Protein AF-A0A3N7B8E3-F1 (afdb_monomer_lite)

pLDDT: mean 73.39, std 15.86, range [37.38, 88.69]

Structure (mmCIF, N/CA/C/O backbone):
data_AF-A0A3N7B8E3-F1
#
_entry.id   AF-A0A3N7B8E3-F1
#
loop_
_atom_site.group_PDB
_atom_site.id
_atom_site.type_symbol
_atom_site.label_atom_id
_atom_site.label_alt_id
_atom_site.label_comp_id
_atom_site.label_asym_id
_atom_site.label_entity_id
_atom_site.label_seq_id
_atom_site.pdbx_PDB_ins_code
_atom_site.Cartn_x
_atom_site.Cartn_y
_atom_site.Cartn_z
_atom_site.occupancy
_atom_site.B_iso_or_equiv
_atom_site.auth_seq_id
_atom_site.auth_comp_id
_atom_site.auth_asym_id
_atom_site.auth_atom_id
_atom_site.pdbx_PDB_model_num
ATOM 1 N N . MET A 1 1 ? 30.173 11.392 54.009 1.00 41.16 1 MET A N 1
ATOM 2 C CA . MET A 1 1 ? 29.727 11.559 52.609 1.00 41.16 1 MET A CA 1
ATOM 3 C C . MET A 1 1 ? 28.419 10.780 52.456 1.00 41.16 1 MET A C 1
ATOM 5 O O . MET A 1 1 ? 28.405 9.602 52.773 1.00 41.16 1 MET A O 1
ATOM 9 N N . ASN A 1 2 ? 27.349 11.528 52.155 1.00 37.69 2 ASN A N 1
ATOM 10 C CA . ASN A 1 2 ? 25.883 11.275 52.128 1.00 37.69 2 ASN A CA 1
ATOM 11 C C . ASN A 1 2 ? 25.416 9.841 51.755 1.00 37.69 2 ASN A C 1
ATOM 13 O O . ASN A 1 2 ? 25.961 9.276 50.818 1.00 37.69 2 ASN A O 1
ATOM 17 N N . ALA A 1 3 ? 24.557 9.138 52.519 1.00 37.38 3 ALA A N 1
ATOM 18 C CA . ALA A 1 3 ? 23.110 9.285 52.841 1.00 37.38 3 ALA A CA 1
ATOM 19 C C . ALA A 1 3 ? 22.150 8.586 51.832 1.00 37.38 3 ALA A C 1
ATOM 21 O O . ALA A 1 3 ? 22.126 8.928 50.657 1.00 37.38 3 ALA A O 1
ATOM 22 N N . ALA A 1 4 ? 21.349 7.619 52.314 1.00 48.19 4 ALA A N 1
ATOM 23 C CA . ALA A 1 4 ? 20.112 7.079 51.692 1.00 48.19 4 ALA A CA 1
ATOM 24 C C . ALA A 1 4 ? 18.905 8.020 52.021 1.00 48.19 4 ALA A C 1
ATOM 26 O O . ALA A 1 4 ? 19.135 8.870 52.886 1.00 48.19 4 ALA A O 1
ATOM 27 N N . PRO A 1 5 ? 17.644 7.919 51.487 1.00 55.69 5 PRO A N 1
ATOM 28 C CA . PRO A 1 5 ? 16.920 6.733 50.977 1.00 55.69 5 PRO A CA 1
ATOM 29 C C . PRO A 1 5 ? 15.863 6.963 49.834 1.00 55.69 5 PRO A C 1
ATOM 31 O O . PRO A 1 5 ? 15.802 8.008 49.199 1.00 55.69 5 PRO A O 1
ATOM 34 N N . ALA A 1 6 ? 15.063 5.913 49.585 1.00 49.94 6 ALA A N 1
ATOM 35 C CA . ALA A 1 6 ? 13.884 5.704 48.721 1.00 49.94 6 ALA A CA 1
ATOM 36 C C . ALA A 1 6 ? 13.069 6.899 48.163 1.00 49.94 6 ALA A C 1
ATOM 38 O O . ALA A 1 6 ? 12.636 7.777 48.905 1.00 49.94 6 ALA A O 1
ATOM 39 N N . LEU A 1 7 ? 12.650 6.773 46.892 1.00 42.84 7 LEU A N 1
ATOM 40 C CA . LEU A 1 7 ? 11.386 7.334 46.400 1.00 42.84 7 LEU A CA 1
ATOM 41 C C . LEU A 1 7 ? 10.584 6.252 45.660 1.00 42.84 7 LEU A C 1
ATOM 43 O O . LEU A 1 7 ? 10.924 5.836 44.555 1.00 42.84 7 LEU A O 1
ATOM 47 N N . ALA A 1 8 ? 9.512 5.794 46.298 1.00 49.28 8 ALA A N 1
ATOM 48 C CA . ALA A 1 8 ? 8.419 5.118 45.626 1.00 49.28 8 ALA A CA 1
ATOM 49 C C . ALA A 1 8 ? 7.586 6.163 44.865 1.00 49.28 8 ALA A C 1
ATOM 51 O O . ALA A 1 8 ? 7.159 7.153 45.454 1.00 49.28 8 ALA A O 1
ATOM 52 N N . ALA A 1 9 ? 7.311 5.917 43.584 1.00 43.19 9 ALA A N 1
ATOM 53 C CA . ALA A 1 9 ? 6.212 6.543 42.856 1.00 43.19 9 ALA A CA 1
ATOM 54 C C . ALA A 1 9 ? 5.699 5.567 41.783 1.00 43.19 9 ALA A C 1
ATOM 56 O O . ALA A 1 9 ? 6.369 5.344 40.784 1.00 43.19 9 ALA A O 1
ATOM 57 N N . ALA A 1 10 ? 4.558 4.944 42.097 1.00 43.94 10 ALA A N 1
ATOM 58 C CA . ALA A 1 10 ? 3.411 4.554 41.263 1.00 43.94 10 ALA A CA 1
ATOM 59 C C . ALA A 1 10 ? 3.590 4.158 39.766 1.00 43.94 10 ALA A C 1
ATOM 61 O O . ALA A 1 10 ? 4.380 4.740 39.029 1.00 43.94 10 ALA A O 1
ATOM 62 N N . PRO A 1 11 ? 2.774 3.204 39.266 1.00 47.66 11 PRO A N 1
ATOM 63 C CA . PRO A 1 11 ? 2.952 2.589 37.956 1.00 47.66 11 PRO A CA 1
ATOM 64 C C . PRO A 1 11 ? 2.586 3.578 36.845 1.00 47.66 11 PRO A C 1
ATOM 66 O O . PRO A 1 11 ? 1.440 4.015 36.732 1.00 47.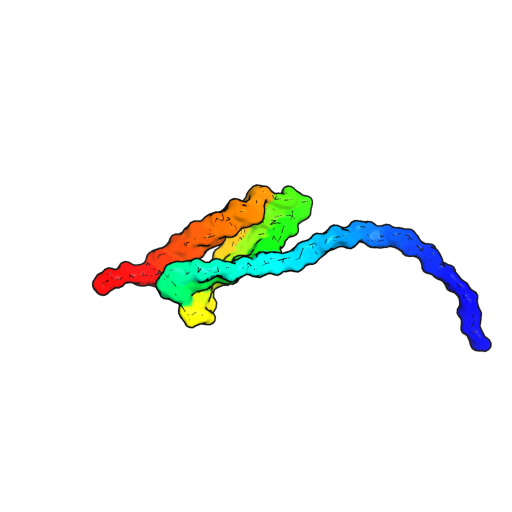66 11 PRO A O 1
ATOM 69 N N . ALA A 1 12 ? 3.547 3.911 35.988 1.00 48.81 12 ALA A N 1
ATOM 70 C CA . ALA A 1 12 ? 3.257 4.597 34.739 1.00 48.81 12 ALA A CA 1
ATOM 71 C C . ALA A 1 12 ? 2.580 3.602 33.786 1.00 48.81 12 ALA A C 1
ATOM 73 O O . ALA A 1 12 ? 3.230 2.821 33.099 1.00 48.81 12 ALA A O 1
ATOM 74 N N . ALA A 1 13 ? 1.250 3.592 33.872 1.00 44.12 13 ALA A N 1
ATOM 75 C CA . ALA A 1 13 ? 0.292 3.448 32.786 1.00 44.12 13 ALA A CA 1
ATOM 76 C C . ALA A 1 13 ? 0.764 2.666 31.549 1.00 44.12 13 ALA A C 1
ATOM 78 O O . ALA A 1 13 ? 1.562 3.156 30.756 1.00 44.12 13 ALA A O 1
ATOM 79 N N . ALA A 1 14 ? 0.139 1.502 31.356 1.00 46.19 14 ALA A N 1
ATOM 80 C CA . ALA A 1 14 ? -0.101 0.878 30.061 1.00 46.19 14 ALA A CA 1
ATOM 81 C C . ALA A 1 14 ? 1.086 0.945 29.089 1.00 46.19 14 ALA A C 1
ATOM 83 O O . ALA A 1 14 ? 1.112 1.742 28.153 1.00 46.19 14 ALA A O 1
ATOM 84 N N . THR A 1 15 ? 2.015 0.003 29.229 1.00 46.69 15 THR A N 1
ATOM 85 C CA . THR A 1 15 ? 2.735 -0.502 28.060 1.00 46.69 15 THR A CA 1
ATOM 86 C C . THR A 1 15 ? 1.720 -1.233 27.176 1.00 46.69 15 THR A C 1
ATOM 88 O O . THR A 1 15 ? 1.689 -2.459 27.109 1.00 46.69 15 THR A O 1
ATOM 91 N N . THR A 1 16 ? 0.832 -0.488 26.514 1.00 52.69 16 THR A N 1
ATOM 92 C CA . THR A 1 16 ? 0.294 -0.949 25.241 1.00 52.69 16 THR A CA 1
ATOM 93 C C . THR A 1 16 ? 1.523 -1.224 24.385 1.00 52.69 16 THR A C 1
ATOM 95 O O . THR A 1 16 ? 2.395 -0.351 24.299 1.00 52.69 16 THR A O 1
ATOM 98 N N . PRO A 1 17 ? 1.671 -2.419 23.792 1.00 48.69 17 PRO A N 1
ATOM 99 C CA . PRO A 1 17 ? 2.686 -2.584 22.777 1.00 48.69 17 PRO A CA 1
ATOM 100 C C . PRO A 1 17 ? 2.383 -1.503 21.741 1.00 48.69 17 PRO A C 1
ATOM 102 O O . PRO A 1 17 ? 1.323 -1.501 21.118 1.00 48.69 17 PRO A O 1
ATOM 105 N N . LEU A 1 18 ? 3.280 -0.528 21.603 1.00 51.19 18 LEU A N 1
ATOM 106 C CA . LEU A 1 18 ? 3.400 0.229 20.371 1.00 51.19 18 LEU A CA 1
ATOM 107 C C . LEU A 1 18 ? 3.777 -0.830 19.344 1.00 51.19 18 LEU A C 1
ATOM 109 O O . LEU A 1 18 ? 4.957 -1.111 19.150 1.00 51.19 18 LEU A O 1
ATOM 113 N N . THR A 1 19 ? 2.762 -1.510 18.802 1.00 53.16 19 THR A N 1
ATOM 114 C CA . THR A 1 19 ? 2.884 -2.471 17.718 1.00 53.16 19 THR A CA 1
ATOM 115 C C . THR A 1 19 ? 3.783 -1.795 16.708 1.00 53.16 19 THR A C 1
ATOM 117 O O . THR A 1 19 ? 3.436 -0.722 16.203 1.00 53.16 19 THR A O 1
ATOM 120 N N . ALA A 1 20 ? 4.989 -2.341 16.530 1.00 54.69 20 ALA A N 1
ATOM 121 C CA . ALA A 1 20 ? 5.955 -1.795 15.596 1.00 54.69 20 ALA A CA 1
ATOM 122 C C . ALA A 1 20 ? 5.210 -1.518 14.284 1.00 54.69 20 ALA A C 1
ATOM 124 O O . ALA A 1 20 ? 4.396 -2.363 13.895 1.00 54.69 20 ALA A O 1
ATOM 125 N N . PRO A 1 21 ? 5.401 -0.345 13.651 1.00 56.88 21 PRO A N 1
ATOM 126 C CA . PRO A 1 21 ? 4.688 -0.012 12.428 1.00 56.88 21 PRO A CA 1
ATOM 127 C C . PRO A 1 21 ? 4.918 -1.156 11.454 1.00 56.88 21 PRO A C 1
ATOM 129 O O . PRO A 1 21 ? 6.048 -1.410 11.033 1.00 56.88 21 PRO A O 1
ATOM 132 N N . ALA A 1 22 ? 3.865 -1.919 11.192 1.00 65.25 22 ALA A N 1
ATOM 133 C CA . ALA A 1 22 ? 4.009 -3.105 10.389 1.00 65.25 22 ALA A CA 1
ATOM 134 C C . ALA A 1 22 ? 4.188 -2.622 8.950 1.00 65.25 22 ALA A C 1
ATOM 136 O O . ALA A 1 22 ? 3.325 -1.992 8.341 1.00 65.25 22 ALA A O 1
ATOM 137 N N . GLN A 1 23 ? 5.403 -2.826 8.463 1.00 69.19 23 GLN A N 1
ATOM 138 C CA . GLN A 1 23 ? 5.785 -2.548 7.095 1.00 69.19 23 GLN A CA 1
ATOM 139 C C . GLN A 1 23 ? 5.370 -3.753 6.256 1.00 69.19 23 GLN A C 1
ATOM 141 O O . GLN A 1 23 ? 5.814 -4.875 6.499 1.00 69.19 23 GLN A O 1
ATOM 146 N N . ILE A 1 24 ? 4.478 -3.535 5.297 1.00 78.31 24 ILE A N 1
ATOM 147 C CA . ILE A 1 24 ? 4.056 -4.571 4.358 1.00 78.31 24 ILE A CA 1
ATOM 148 C C . ILE A 1 24 ? 4.635 -4.222 3.000 1.00 78.31 24 ILE A C 1
ATOM 150 O O . ILE A 1 24 ? 4.212 -3.256 2.367 1.00 78.31 24 ILE A O 1
ATOM 154 N N . ALA A 1 25 ? 5.576 -5.039 2.540 1.00 80.81 25 ALA A N 1
ATOM 155 C CA . ALA A 1 25 ? 5.979 -5.043 1.146 1.00 80.81 25 ALA A CA 1
ATOM 156 C C . ALA A 1 25 ? 4.964 -5.860 0.334 1.00 80.81 25 ALA A C 1
ATOM 158 O O . ALA A 1 25 ? 4.608 -6.979 0.701 1.00 80.81 25 ALA A O 1
ATOM 159 N N . VAL A 1 26 ? 4.477 -5.288 -0.761 1.00 78.75 26 VAL A N 1
ATOM 160 C CA . VAL A 1 26 ? 3.611 -5.950 -1.733 1.00 78.75 26 VAL A CA 1
ATOM 161 C C . VAL A 1 26 ? 4.282 -5.851 -3.089 1.00 78.75 26 VAL A C 1
ATOM 163 O O . VAL A 1 26 ? 4.448 -4.754 -3.624 1.00 78.75 26 VAL A O 1
ATOM 166 N N . ASP A 1 27 ? 4.624 -6.992 -3.669 1.00 82.12 27 ASP A N 1
ATOM 167 C CA . ASP A 1 27 ? 5.042 -7.044 -5.062 1.00 82.12 27 ASP A CA 1
ATOM 168 C C . ASP A 1 27 ? 3.830 -6.927 -5.986 1.00 82.12 27 ASP A C 1
ATOM 170 O O . ASP A 1 27 ? 2.808 -7.599 -5.822 1.00 82.12 27 ASP A O 1
ATOM 174 N N . LEU A 1 28 ? 3.940 -6.022 -6.952 1.00 77.00 28 LEU A N 1
ATOM 175 C CA . LEU A 1 28 ? 2.946 -5.769 -7.983 1.00 77.00 28 LEU A CA 1
ATOM 176 C C . LEU A 1 28 ? 3.492 -6.290 -9.324 1.00 77.00 28 LEU A C 1
ATOM 178 O O . LEU A 1 28 ? 4.677 -6.559 -9.511 1.00 77.00 28 LEU A O 1
ATOM 182 N N . HIS A 1 29 ? 2.605 -6.458 -10.299 1.00 77.31 29 HIS A N 1
ATOM 183 C CA . HIS A 1 29 ? 3.007 -6.878 -11.642 1.00 77.31 29 HIS A CA 1
ATOM 184 C C . HIS A 1 29 ? 3.968 -5.879 -12.321 1.00 77.31 29 HIS A C 1
ATOM 186 O O . HIS A 1 29 ? 4.037 -4.704 -11.966 1.00 77.31 29 HIS A O 1
ATOM 192 N N . ASN A 1 30 ? 4.684 -6.345 -13.348 1.00 76.31 30 ASN A N 1
ATOM 193 C CA . ASN A 1 30 ? 5.527 -5.526 -14.232 1.00 76.31 30 ASN A CA 1
ATOM 194 C C . ASN A 1 30 ? 6.716 -4.823 -13.547 1.00 76.31 30 ASN A C 1
ATOM 196 O O . ASN A 1 30 ? 7.219 -3.813 -14.043 1.00 76.31 30 ASN A O 1
ATOM 200 N N . GLY A 1 31 ? 7.207 -5.382 -12.439 1.00 80.94 31 GLY A N 1
ATOM 201 C CA . GLY A 1 31 ? 8.330 -4.822 -11.685 1.00 80.94 31 GLY A CA 1
ATOM 202 C C . GLY A 1 31 ? 7.941 -3.621 -10.829 1.00 80.94 31 GLY A C 1
ATOM 203 O O . GLY A 1 31 ? 8.820 -2.889 -10.384 1.00 80.94 31 GLY A O 1
ATOM 204 N N . TRP A 1 32 ? 6.645 -3.396 -10.623 1.00 85.94 32 TRP A N 1
ATOM 205 C CA . TRP A 1 32 ? 6.168 -2.500 -9.585 1.00 85.94 32 TRP A CA 1
ATOM 206 C C . TRP A 1 32 ? 6.227 -3.216 -8.236 1.00 85.94 32 TRP A C 1
ATOM 208 O O . TRP A 1 32 ? 5.910 -4.394 -8.140 1.00 85.94 32 TRP A O 1
ATOM 218 N N . SER A 1 33 ? 6.563 -2.499 -7.178 1.00 86.81 33 SER A N 1
ATOM 219 C CA . SER A 1 33 ? 6.448 -2.987 -5.802 1.00 86.81 33 SER A CA 1
ATOM 220 C C . SER A 1 33 ? 5.960 -1.827 -4.946 1.00 86.81 33 SER A C 1
ATOM 222 O O . SER A 1 33 ? 6.233 -0.668 -5.256 1.00 86.81 33 SER A O 1
ATOM 224 N N . CYS A 1 34 ? 5.228 -2.086 -3.871 1.00 85.31 34 CYS A N 1
ATOM 225 C CA . CYS A 1 34 ? 4.887 -1.046 -2.910 1.00 85.31 34 CYS A CA 1
ATOM 226 C C . CYS A 1 34 ? 5.275 -1.458 -1.498 1.00 85.31 34 CYS A C 1
ATOM 228 O O . CYS A 1 34 ? 5.076 -2.603 -1.106 1.00 85.31 34 CYS A O 1
ATOM 230 N N . SER A 1 35 ? 5.797 -0.510 -0.728 1.00 85.19 35 SER A N 1
ATOM 231 C CA . SER A 1 35 ? 6.022 -0.680 0.702 1.00 85.19 35 SER A CA 1
ATOM 232 C C . SER A 1 35 ? 5.016 0.173 1.451 1.00 85.19 35 SER A C 1
ATOM 234 O O . SER A 1 35 ? 4.990 1.395 1.296 1.00 85.19 35 SER A O 1
ATOM 236 N N . PHE A 1 36 ? 4.151 -0.467 2.226 1.00 81.69 36 PHE A N 1
ATOM 237 C CA . PHE A 1 36 ? 3.096 0.187 2.978 1.00 81.69 36 PHE A CA 1
ATOM 238 C C . PHE A 1 36 ? 3.430 0.240 4.454 1.00 81.69 36 PHE A C 1
ATOM 240 O O . PHE A 1 36 ? 3.638 -0.788 5.092 1.00 81.69 36 PHE A O 1
ATOM 247 N N . HIS A 1 37 ? 3.443 1.454 4.991 1.00 82.69 37 HIS A N 1
ATOM 248 C CA . HIS A 1 37 ? 3.577 1.702 6.414 1.00 82.69 37 HIS A CA 1
ATOM 249 C C . HIS A 1 37 ? 2.205 2.089 6.952 1.00 82.69 37 HIS A C 1
ATOM 251 O O . HIS A 1 37 ? 1.686 3.158 6.615 1.00 82.69 37 HIS A O 1
ATOM 257 N N . PHE A 1 38 ? 1.626 1.236 7.796 1.00 77.19 38 PHE A N 1
ATOM 258 C CA . PHE A 1 38 ? 0.390 1.557 8.501 1.00 77.19 38 PHE A CA 1
ATOM 259 C C . PHE A 1 38 ? 0.627 1.809 9.979 1.00 77.19 38 PHE A C 1
ATOM 261 O O . PHE A 1 38 ? 1.508 1.234 10.620 1.00 77.19 38 PHE A O 1
ATOM 268 N N . LYS A 1 39 ? -0.217 2.680 10.516 1.00 82.12 39 LYS A N 1
ATOM 269 C CA . LYS A 1 39 ? -0.318 2.978 11.930 1.00 82.12 39 LYS A CA 1
ATOM 270 C C . LYS A 1 39 ? -1.768 2.794 12.348 1.00 82.12 39 LYS A C 1
ATOM 272 O O . LYS A 1 39 ? -2.687 3.325 11.716 1.00 82.12 39 LYS A O 1
ATOM 277 N N . GLU A 1 40 ? -1.964 2.044 13.421 1.00 80.88 40 GLU A N 1
ATOM 278 C CA . GLU A 1 40 ? -3.255 1.996 14.086 1.00 80.88 40 GLU A CA 1
ATOM 279 C C . GLU A 1 40 ? -3.480 3.323 14.819 1.00 80.88 40 GLU A C 1
ATOM 281 O O . GLU A 1 40 ? -2.635 3.819 15.569 1.00 80.88 40 GLU A O 1
ATOM 286 N N . THR A 1 41 ? -4.604 3.954 14.522 1.00 76.00 41 THR A N 1
ATOM 287 C CA . THR A 1 41 ? -5.052 5.177 15.181 1.00 76.00 41 THR A CA 1
ATOM 288 C C . THR A 1 41 ? -5.702 4.830 16.518 1.00 76.00 41 THR A C 1
ATOM 290 O O . THR A 1 41 ? -6.226 3.734 16.692 1.00 76.00 41 THR A O 1
ATOM 293 N N . LEU A 1 42 ? -5.749 5.789 17.450 1.00 72.62 42 LEU A N 1
ATOM 294 C CA . LEU A 1 42 ? -6.357 5.610 18.781 1.00 72.62 42 LEU A CA 1
ATOM 295 C C . LEU A 1 42 ? -7.842 5.198 18.742 1.00 72.62 42 LEU A C 1
ATOM 297 O O . LEU A 1 42 ? -8.391 4.766 19.747 1.00 72.62 42 LEU A O 1
ATOM 301 N N . SER A 1 43 ? -8.497 5.328 17.586 1.00 74.19 43 SER A N 1
ATOM 302 C CA . SER A 1 43 ? -9.881 4.912 17.351 1.00 74.19 43 SER A CA 1
ATOM 303 C C . SER A 1 43 ? -10.013 3.487 16.789 1.00 74.19 43 SER A C 1
ATOM 305 O O . SER A 1 43 ? -11.089 3.140 16.308 1.00 74.19 43 SER A O 1
ATOM 307 N N . GLY A 1 44 ? -8.936 2.692 16.765 1.00 75.00 44 GLY A N 1
ATOM 308 C CA . GLY A 1 44 ? -8.929 1.335 16.201 1.00 75.00 44 GLY A CA 1
ATOM 309 C C . GLY A 1 44 ? -9.024 1.293 14.670 1.00 75.00 44 GLY A C 1
ATOM 310 O O . GLY A 1 44 ? -9.418 0.285 14.092 1.00 75.00 44 GLY A O 1
ATOM 311 N N . ARG A 1 45 ? -8.715 2.407 13.989 1.00 81.25 45 ARG A N 1
ATOM 312 C CA . ARG A 1 45 ? -8.689 2.493 12.516 1.00 81.25 45 ARG A CA 1
ATOM 313 C C . ARG A 1 45 ? -7.264 2.448 11.992 1.00 81.25 45 ARG A C 1
ATOM 315 O O . ARG A 1 45 ? -6.369 2.996 12.629 1.00 81.25 45 ARG A O 1
ATOM 322 N N . TYR A 1 46 ? -7.066 1.903 10.799 1.00 81.31 46 TYR A N 1
ATOM 323 C CA . TYR A 1 46 ? -5.755 1.746 10.172 1.00 81.31 46 TYR A CA 1
ATOM 324 C C . TYR A 1 46 ? -5.547 2.793 9.083 1.00 81.31 46 TYR A C 1
ATOM 326 O O . TYR A 1 46 ? -6.241 2.785 8.071 1.00 81.31 46 TYR A O 1
ATOM 334 N N . ALA A 1 47 ? -4.591 3.697 9.275 1.00 83.00 47 ALA A N 1
ATOM 335 C CA . ALA A 1 47 ? -4.213 4.698 8.278 1.00 83.00 47 ALA A CA 1
ATOM 336 C C . ALA A 1 47 ? -2.731 4.553 7.939 1.00 83.00 47 ALA A C 1
ATOM 338 O O . ALA A 1 47 ? -1.948 4.071 8.759 1.00 83.00 47 ALA A O 1
ATOM 339 N N . GLY A 1 48 ? -2.323 4.967 6.743 1.00 84.31 48 GLY A N 1
ATOM 340 C CA . GLY A 1 48 ? -0.935 4.771 6.348 1.00 84.31 48 GLY A CA 1
ATOM 341 C C . GLY A 1 48 ? -0.544 5.422 5.040 1.00 84.31 48 GLY A C 1
ATOM 342 O O . GLY A 1 48 ? -1.372 5.980 4.318 1.00 84.31 48 GLY A O 1
ATOM 343 N N . VAL A 1 49 ? 0.743 5.312 4.734 1.00 85.31 49 VAL A N 1
ATOM 344 C CA . VAL A 1 49 ? 1.325 5.764 3.471 1.00 85.31 49 VAL A CA 1
ATOM 345 C C . VAL A 1 49 ? 2.018 4.580 2.811 1.00 85.31 49 VAL A C 1
ATOM 347 O O . VAL A 1 49 ? 2.810 3.880 3.441 1.00 85.31 49 VAL A O 1
ATOM 350 N N . ALA A 1 50 ? 1.699 4.343 1.542 1.00 86.44 50 ALA A N 1
ATOM 351 C CA . ALA A 1 50 ? 2.370 3.378 0.685 1.00 86.44 50 ALA A CA 1
ATOM 352 C C . ALA A 1 50 ? 3.352 4.108 -0.220 1.00 86.44 50 ALA A C 1
ATOM 354 O O . ALA A 1 50 ? 2.946 4.922 -1.042 1.00 86.44 50 ALA A O 1
ATOM 355 N N . ALA A 1 51 ? 4.635 3.801 -0.103 1.00 87.69 51 ALA A N 1
ATOM 356 C CA . ALA A 1 51 ? 5.612 4.171 -1.111 1.00 87.69 51 ALA A CA 1
ATOM 357 C C . ALA A 1 51 ? 5.519 3.174 -2.272 1.00 87.69 51 ALA A C 1
ATOM 359 O O . ALA A 1 51 ? 5.512 1.961 -2.058 1.00 87.69 51 ALA A O 1
ATOM 360 N N . ILE A 1 52 ? 5.429 3.679 -3.496 1.00 88.69 52 ILE A N 1
ATOM 361 C CA . ILE A 1 52 ? 5.357 2.884 -4.718 1.00 88.69 52 ILE A CA 1
ATOM 362 C C . ILE A 1 52 ? 6.701 2.987 -5.432 1.00 88.69 52 ILE A C 1
ATOM 364 O O . ILE A 1 52 ? 7.208 4.079 -5.698 1.00 88.69 52 ILE A O 1
ATOM 368 N N . PHE A 1 53 ? 7.245 1.834 -5.789 1.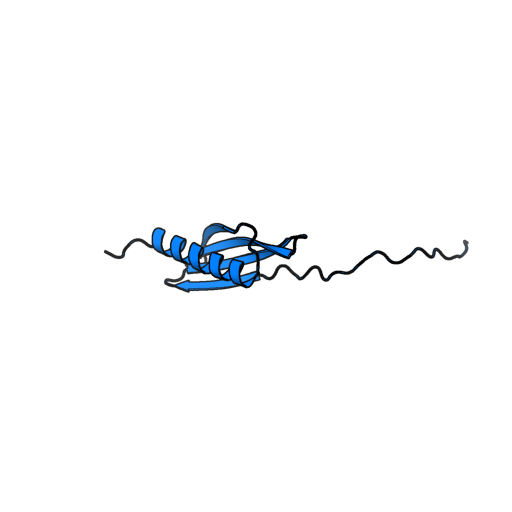00 87.62 53 PHE A N 1
ATOM 369 C CA . PHE A 1 53 ? 8.510 1.668 -6.478 1.00 87.62 53 PHE A CA 1
ATOM 370 C C . PHE A 1 53 ? 8.278 0.997 -7.830 1.00 87.62 53 PHE A C 1
ATOM 372 O O . PHE A 1 53 ? 7.448 0.100 -7.959 1.00 87.62 53 PHE A O 1
ATOM 379 N N . LEU A 1 54 ? 9.036 1.411 -8.838 1.00 85.88 54 LEU A N 1
ATOM 380 C CA . LEU A 1 54 ? 9.103 0.763 -10.142 1.00 85.88 54 LEU A CA 1
ATOM 381 C C . LEU A 1 54 ? 10.545 0.333 -10.382 1.00 85.88 54 LEU A C 1
ATOM 383 O O . LEU A 1 54 ? 11.430 1.177 -10.491 1.00 85.88 54 LEU A O 1
ATOM 387 N N . ARG A 1 55 ? 10.792 -0.976 -10.462 1.00 84.44 55 ARG A N 1
ATOM 388 C CA . ARG A 1 55 ? 12.129 -1.569 -10.634 1.00 84.44 55 ARG A CA 1
ATOM 389 C C . ARG A 1 55 ? 13.140 -1.037 -9.608 1.00 84.44 55 ARG A C 1
ATOM 391 O O . ARG A 1 55 ? 14.285 -0.760 -9.944 1.00 84.44 55 ARG A O 1
ATOM 398 N N . GLY A 1 56 ? 12.688 -0.842 -8.368 1.00 82.25 56 GLY A N 1
ATOM 399 C CA . GLY A 1 56 ? 13.491 -0.291 -7.271 1.00 82.25 56 GLY A CA 1
ATOM 400 C C . GLY A 1 56 ? 13.594 1.239 -7.229 1.00 82.25 56 GLY A C 1
ATOM 401 O O . GLY A 1 56 ? 14.123 1.775 -6.260 1.00 82.25 56 GLY A O 1
ATOM 402 N N . LEU A 1 57 ? 13.061 1.964 -8.218 1.00 84.31 57 LEU A N 1
ATOM 403 C CA . LEU A 1 57 ? 13.051 3.429 -8.225 1.00 84.31 57 LEU A CA 1
ATOM 404 C C . LEU A 1 57 ? 11.769 3.964 -7.572 1.00 84.31 57 LEU A C 1
ATOM 406 O O . LEU A 1 57 ? 10.681 3.527 -7.955 1.00 84.31 57 LEU A O 1
ATOM 410 N N . PRO A 1 58 ? 11.852 4.917 -6.627 1.00 84.50 58 PRO A N 1
ATOM 411 C CA . PRO A 1 58 ? 10.669 5.533 -6.035 1.00 84.50 58 PRO A CA 1
ATOM 412 C C . PRO A 1 58 ? 9.881 6.279 -7.118 1.00 84.50 58 PRO A C 1
ATOM 414 O O . PRO A 1 58 ? 10.378 7.218 -7.736 1.00 84.50 58 PRO A O 1
ATOM 417 N N . SER A 1 59 ? 8.650 5.837 -7.368 1.00 85.94 59 SER A N 1
ATOM 418 C CA . SER A 1 59 ? 7.788 6.367 -8.431 1.00 85.94 59 SER A CA 1
ATOM 419 C C . SER A 1 59 ? 6.682 7.279 -7.889 1.00 85.94 59 SER A C 1
ATOM 421 O O . SER A 1 59 ? 6.186 8.156 -8.603 1.00 85.94 59 SER A O 1
ATOM 423 N N . GLY A 1 60 ? 6.311 7.102 -6.619 1.00 85.50 60 GLY A N 1
ATOM 424 C CA . GLY A 1 60 ? 5.346 7.954 -5.933 1.00 85.50 60 GLY A CA 1
ATOM 425 C C . GLY A 1 60 ? 4.991 7.452 -4.538 1.00 85.50 60 GLY A C 1
ATOM 426 O O . GLY A 1 60 ? 5.466 6.407 -4.098 1.00 85.50 60 GLY A O 1
ATOM 427 N N . 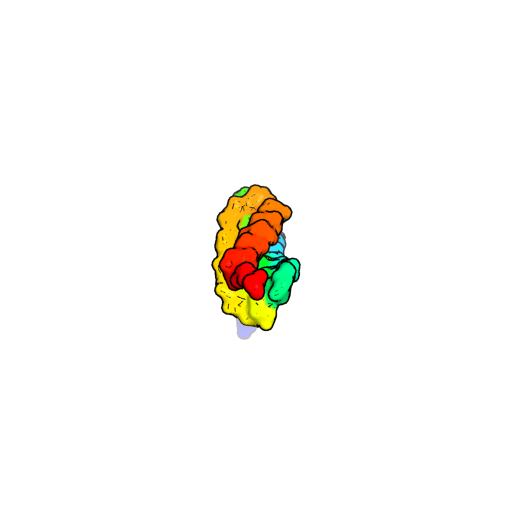SER A 1 61 ? 4.120 8.197 -3.866 1.00 85.50 61 SER A N 1
ATOM 428 C CA . SER A 1 61 ? 3.560 7.833 -2.565 1.00 85.50 61 SER A CA 1
ATOM 429 C C . SER A 1 61 ? 2.041 7.906 -2.626 1.00 85.50 61 SER A C 1
ATOM 431 O O . SER A 1 61 ? 1.477 8.810 -3.238 1.00 85.50 61 SER A O 1
ATOM 433 N N . LEU A 1 62 ? 1.380 6.967 -1.967 1.00 85.06 62 LEU A N 1
ATOM 434 C CA . LEU A 1 62 ? -0.062 6.848 -1.881 1.00 85.06 62 LEU A CA 1
ATOM 435 C C . LEU A 1 62 ? -0.477 6.957 -0.418 1.00 85.06 62 LEU A C 1
ATOM 437 O O . LEU A 1 62 ? -0.062 6.159 0.418 1.00 85.06 62 LEU A O 1
ATOM 441 N N . VAL A 1 63 ? -1.323 7.931 -0.109 1.00 85.44 63 VAL A N 1
ATOM 442 C CA . VAL A 1 63 ? -1.881 8.092 1.234 1.00 85.44 63 VAL A CA 1
ATOM 443 C C . VAL A 1 63 ? -3.197 7.329 1.312 1.00 85.44 63 VAL A C 1
ATOM 445 O O . VAL A 1 63 ? -4.104 7.555 0.514 1.00 85.44 63 VAL A O 1
ATOM 448 N N . ILE A 1 64 ? -3.306 6.428 2.284 1.00 83.00 64 ILE A N 1
ATOM 449 C CA . ILE A 1 64 ? -4.529 5.681 2.565 1.00 83.00 64 ILE A CA 1
ATOM 450 C C . ILE A 1 64 ? -5.209 6.312 3.770 1.00 83.00 64 ILE A C 1
ATOM 452 O O . ILE A 1 64 ? -4.666 6.335 4.878 1.00 83.00 64 ILE A O 1
ATOM 456 N N . MET A 1 65 ? -6.423 6.812 3.541 1.00 86.31 65 MET A N 1
ATOM 457 C CA . MET A 1 65 ? -7.276 7.327 4.609 1.00 86.31 65 MET A CA 1
ATOM 458 C C . MET A 1 65 ? -7.598 6.231 5.637 1.00 86.31 65 MET A C 1
ATOM 460 O O . MET A 1 65 ? -7.584 5.053 5.271 1.00 86.31 65 MET A O 1
ATOM 464 N N . PRO A 1 66 ? -7.937 6.591 6.890 1.00 85.00 66 PRO A N 1
ATOM 465 C CA . PRO A 1 66 ? -8.242 5.622 7.937 1.00 85.00 66 PRO A CA 1
ATOM 466 C C . PRO A 1 66 ? -9.285 4.591 7.492 1.00 85.00 66 PRO A C 1
ATOM 468 O O . PRO A 1 66 ? -10.428 4.931 7.195 1.00 85.00 66 PRO A O 1
ATOM 471 N N . GLN A 1 67 ? -8.873 3.329 7.450 1.00 86.25 67 GLN A N 1
ATOM 472 C CA . GLN A 1 67 ? -9.706 2.179 7.138 1.00 86.25 67 GLN A CA 1
ATOM 473 C C . GLN A 1 67 ? -10.205 1.510 8.424 1.00 86.25 67 GLN A C 1
ATOM 475 O O . GLN A 1 67 ? -9.538 1.582 9.459 1.00 86.25 67 GLN A O 1
ATOM 480 N N . PRO A 1 68 ? -11.369 0.844 8.380 1.00 84.94 68 PRO A N 1
ATOM 481 C CA . PRO A 1 68 ? -11.954 0.187 9.548 1.00 84.94 68 PRO A CA 1
ATOM 482 C C . PRO A 1 68 ? -11.173 -1.050 10.011 1.00 84.94 68 PRO A C 1
ATOM 484 O O . PRO A 1 68 ? -11.342 -1.475 11.146 1.00 84.94 68 PRO A O 1
ATOM 487 N N . SER A 1 69 ? -10.332 -1.633 9.153 1.00 83.19 69 SER A N 1
ATOM 488 C CA . SER A 1 69 ? -9.516 -2.803 9.477 1.00 83.19 69 SER A CA 1
ATOM 489 C C . SER A 1 69 ? -8.187 -2.794 8.719 1.00 83.19 69 SER A C 1
ATOM 491 O O . SER A 1 69 ? -8.039 -2.119 7.693 1.00 83.19 69 SER A O 1
ATOM 493 N N . MET A 1 70 ? -7.218 -3.562 9.223 1.00 78.69 70 MET A N 1
ATOM 494 C CA . MET A 1 70 ? -5.910 -3.732 8.587 1.00 78.69 70 MET A CA 1
ATOM 495 C C . MET A 1 70 ? -6.042 -4.384 7.206 1.00 78.69 70 MET A C 1
ATOM 497 O O . MET A 1 70 ? -5.442 -3.910 6.246 1.00 78.69 70 MET A O 1
ATOM 501 N N . ASP A 1 71 ? -6.873 -5.421 7.086 1.00 83.94 71 ASP A N 1
ATOM 502 C CA . ASP A 1 71 ? -7.146 -6.079 5.804 1.00 83.94 71 ASP A CA 1
ATOM 503 C C . ASP A 1 71 ? -7.750 -5.105 4.780 1.00 83.94 71 ASP A C 1
ATOM 505 O O . ASP A 1 71 ? -7.274 -5.029 3.648 1.00 83.94 71 ASP A O 1
ATOM 509 N N . ALA A 1 72 ? -8.698 -4.254 5.197 1.00 85.69 72 ALA A N 1
ATOM 510 C CA . ALA A 1 72 ? -9.265 -3.224 4.328 1.00 85.69 72 ALA A CA 1
ATOM 511 C C . ALA A 1 72 ? -8.206 -2.210 3.862 1.00 85.69 72 ALA A C 1
ATOM 513 O O . ALA A 1 72 ? -8.205 -1.816 2.694 1.00 85.69 72 ALA A O 1
ATOM 514 N N . ALA A 1 73 ? -7.269 -1.820 4.735 1.00 84.31 73 ALA A N 1
ATOM 515 C CA . ALA A 1 73 ? -6.130 -0.983 4.355 1.00 84.31 73 ALA A CA 1
ATOM 516 C C . ALA A 1 73 ? -5.243 -1.671 3.314 1.00 8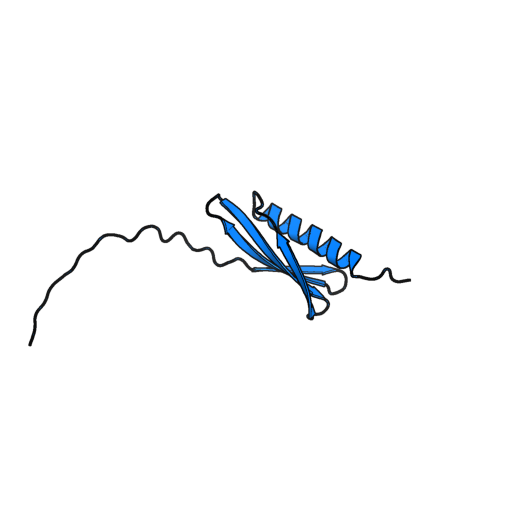4.31 73 ALA A C 1
ATOM 518 O O . ALA A 1 73 ? -4.938 -1.068 2.285 1.00 84.31 73 ALA A O 1
ATOM 519 N N . ILE A 1 74 ? -4.899 -2.942 3.522 1.00 82.50 74 ILE A N 1
ATOM 520 C CA . ILE A 1 74 ? -4.078 -3.724 2.589 1.00 82.50 74 ILE A CA 1
ATOM 521 C C . ILE A 1 74 ? -4.783 -3.882 1.239 1.00 82.50 74 ILE A C 1
ATOM 523 O O . ILE A 1 74 ? -4.169 -3.657 0.194 1.00 82.50 74 ILE A O 1
ATOM 527 N N . ALA A 1 75 ? -6.071 -4.229 1.236 1.00 87.50 75 ALA A N 1
ATOM 528 C CA . ALA A 1 75 ? -6.868 -4.356 0.021 1.00 87.50 75 ALA A CA 1
ATOM 529 C C . ALA A 1 75 ? -6.916 -3.031 -0.753 1.00 87.50 75 ALA A C 1
ATOM 531 O O . ALA A 1 75 ? -6.743 -3.016 -1.974 1.00 87.50 75 ALA A O 1
ATOM 532 N N . ARG A 1 76 ? -7.072 -1.905 -0.043 1.00 86.25 76 ARG A N 1
ATOM 533 C CA . ARG A 1 76 ? -7.079 -0.572 -0.654 1.00 86.25 76 ARG A CA 1
ATOM 534 C C . ARG A 1 76 ? -5.722 -0.204 -1.244 1.00 86.25 76 ARG A C 1
ATOM 536 O O . ARG A 1 76 ? -5.683 0.277 -2.371 1.00 86.25 76 ARG A O 1
ATOM 543 N N . VAL 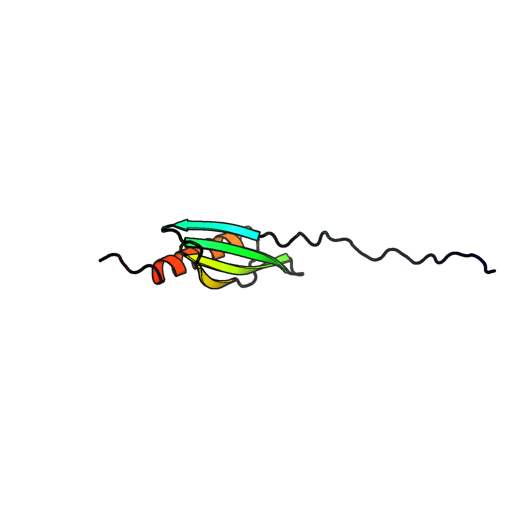A 1 77 ? -4.626 -0.477 -0.535 1.00 84.69 77 VAL A N 1
ATOM 544 C CA . VAL A 1 77 ? -3.259 -0.278 -1.046 1.00 84.69 77 VAL A CA 1
ATOM 545 C C . VAL A 1 77 ? -3.035 -1.092 -2.307 1.00 84.69 77 VAL A C 1
ATOM 547 O O . VAL A 1 77 ? -2.617 -0.530 -3.311 1.00 84.69 77 VAL A O 1
ATOM 550 N N . LYS A 1 78 ? -3.353 -2.391 -2.286 1.00 86.06 78 LYS A N 1
ATOM 551 C CA . LYS A 1 78 ? -3.204 -3.277 -3.450 1.00 86.06 78 LYS A CA 1
ATOM 552 C C . LYS A 1 78 ? -3.978 -2.753 -4.655 1.00 86.06 78 LYS A C 1
ATOM 554 O O . LYS A 1 78 ? -3.437 -2.698 -5.757 1.00 86.06 78 LYS A O 1
ATOM 559 N N . LEU A 1 79 ? -5.224 -2.330 -4.439 1.00 87.94 79 LEU A N 1
ATOM 560 C CA . LEU A 1 79 ? -6.080 -1.801 -5.496 1.00 87.94 79 LEU A CA 1
ATOM 561 C C . LEU A 1 79 ? -5.537 -0.484 -6.059 1.00 87.94 79 LEU A C 1
ATOM 563 O O . LEU A 1 79 ? -5.352 -0.369 -7.267 1.00 87.94 79 LEU A O 1
ATOM 567 N N . CYS A 1 80 ? -5.250 0.493 -5.201 1.00 86.50 80 CYS A N 1
ATOM 568 C CA . CYS A 1 80 ? -4.774 1.807 -5.620 1.00 86.50 80 CYS A CA 1
ATOM 569 C C . CYS A 1 80 ? -3.366 1.749 -6.225 1.00 86.50 80 CYS A C 1
ATOM 571 O O . CYS A 1 80 ? -3.122 2.386 -7.243 1.00 86.50 80 CYS A O 1
ATOM 573 N N . ALA A 1 81 ? -2.448 0.962 -5.659 1.00 85.2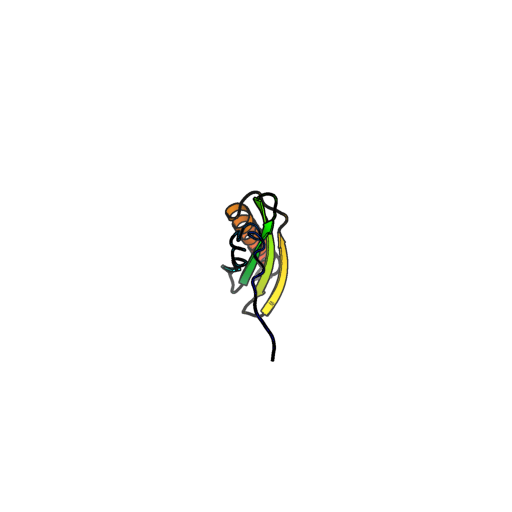5 81 ALA A N 1
ATOM 574 C CA . ALA A 1 81 ? -1.117 0.770 -6.228 1.00 85.25 81 ALA A CA 1
ATOM 575 C C . ALA A 1 81 ? -1.182 0.011 -7.563 1.00 85.25 81 ALA A C 1
ATOM 577 O O . ALA A 1 81 ? -0.454 0.345 -8.493 1.00 85.25 81 ALA A O 1
ATOM 578 N N . GLY A 1 82 ? -2.102 -0.952 -7.700 1.00 85.62 82 GLY A N 1
ATOM 579 C CA . GLY A 1 82 ? -2.390 -1.611 -8.972 1.00 85.62 82 GLY A CA 1
ATOM 580 C C . GLY A 1 82 ? -2.950 -0.652 -10.026 1.00 85.62 82 GLY A C 1
ATOM 581 O O . GLY A 1 82 ? -2.523 -0.703 -11.177 1.00 85.62 82 GLY A O 1
ATOM 582 N N . GLN A 1 83 ? -3.862 0.248 -9.648 1.00 86.38 83 GLN A N 1
ATOM 583 C CA . GLN A 1 83 ? -4.367 1.299 -10.540 1.00 86.38 83 GLN A CA 1
ATOM 584 C C . GLN A 1 83 ? -3.261 2.277 -10.942 1.00 86.38 83 GLN A C 1
ATOM 586 O O . GLN A 1 83 ? -3.057 2.485 -12.132 1.00 86.38 83 GLN A O 1
ATOM 591 N N . PHE A 1 84 ? -2.479 2.771 -9.982 1.00 84.88 84 PHE A N 1
ATOM 592 C CA . PHE A 1 84 ? -1.343 3.655 -10.241 1.00 84.88 84 PHE A CA 1
ATOM 593 C C . PHE A 1 84 ? -0.332 3.015 -11.198 1.00 84.88 84 PHE A C 1
ATOM 595 O O . PHE A 1 84 ? 0.103 3.640 -12.165 1.00 84.88 84 PHE A O 1
ATOM 602 N N . ALA A 1 85 ? 0.006 1.744 -10.963 1.00 83.62 85 ALA A N 1
ATOM 603 C CA . ALA A 1 85 ? 0.878 0.982 -11.842 1.00 83.62 85 ALA A CA 1
ATOM 604 C C . ALA A 1 85 ? 0.290 0.874 -13.253 1.00 83.62 85 ALA A C 1
ATOM 606 O O . ALA A 1 85 ? 1.029 1.030 -14.216 1.00 83.62 85 ALA A O 1
ATOM 607 N N . ARG A 1 86 ? -1.020 0.646 -13.403 1.00 82.25 86 ARG A N 1
ATOM 608 C CA . ARG A 1 86 ? -1.685 0.556 -14.715 1.00 82.25 86 ARG A CA 1
ATOM 609 C C . ARG A 1 86 ? -1.753 1.893 -15.447 1.00 82.25 86 ARG A C 1
ATOM 611 O O . ARG A 1 86 ? -1.561 1.904 -16.652 1.00 82.25 86 ARG A O 1
ATOM 618 N N . GLU A 1 87 ? -2.005 2.994 -14.746 1.00 84.00 87 GLU A N 1
ATOM 619 C CA . GLU A 1 87 ? -2.058 4.337 -15.341 1.00 84.00 87 GLU A CA 1
ATOM 620 C C . GLU A 1 87 ? -0.671 4.837 -15.758 1.00 84.00 87 GLU A C 1
ATOM 622 O O . GLU A 1 87 ? -0.532 5.526 -16.766 1.00 84.00 87 GLU A O 1
ATOM 627 N N . ARG A 1 88 ? 0.370 4.483 -14.993 1.00 78.81 88 ARG A N 1
ATOM 628 C CA . ARG A 1 88 ? 1.759 4.865 -15.286 1.00 78.81 88 ARG A CA 1
ATOM 629 C C . ARG A 1 88 ? 2.518 3.874 -16.153 1.00 78.81 88 ARG A C 1
ATOM 631 O O . ARG A 1 88 ? 3.569 4.227 -16.684 1.00 78.81 88 ARG A O 1
ATOM 638 N N . SER A 1 89 ? 2.029 2.646 -16.287 1.00 71.81 89 SER A N 1
ATOM 639 C CA . SER A 1 89 ? 2.553 1.717 -17.281 1.00 71.81 89 SER A CA 1
ATOM 640 C C . SER A 1 89 ? 1.938 2.111 -18.618 1.00 71.81 89 SER A C 1
ATOM 642 O O . SER A 1 89 ? 0.726 1.969 -18.770 1.00 71.81 89 SER A O 1
ATOM 644 N N . PRO A 1 90 ? 2.720 2.616 -19.586 1.00 60.12 90 PRO A N 1
ATOM 645 C CA . PRO A 1 90 ? 2.165 2.922 -20.893 1.00 60.12 90 PRO A CA 1
ATOM 646 C C . PRO A 1 90 ? 1.501 1.660 -21.467 1.00 60.12 90 PRO A C 1
ATOM 648 O O . PRO A 1 90 ? 2.040 0.559 -21.271 1.00 60.12 90 PRO A O 1
ATOM 651 N N . PRO A 1 91 ? 0.357 1.779 -22.172 1.00 54.31 91 PRO A N 1
ATOM 652 C CA . PRO A 1 91 ? -0.123 0.677 -22.985 1.00 54.31 91 PRO A CA 1
ATOM 653 C C . PRO A 1 91 ? 1.022 0.331 -23.933 1.00 54.31 91 PRO A C 1
ATOM 655 O O . PRO A 1 91 ? 1.539 1.195 -24.640 1.00 54.31 91 PRO A O 1
ATOM 658 N N . ARG A 1 92 ? 1.489 -0.915 -23.874 1.00 54.31 92 ARG A N 1
ATOM 659 C CA . ARG A 1 92 ? 2.412 -1.422 -24.883 1.00 54.31 92 ARG A CA 1
ATOM 660 C C . ARG A 1 92 ? 1.632 -1.444 -26.196 1.00 54.31 92 ARG A C 1
ATOM 662 O O . ARG A 1 92 ? 0.827 -2.350 -26.395 1.00 54.31 92 ARG A O 1
ATOM 669 N N . GLY A 1 93 ? 1.791 -0.384 -26.986 1.00 45.19 93 GLY A N 1
ATOM 670 C CA . GLY A 1 93 ? 1.562 -0.423 -28.426 1.00 45.19 93 GLY A CA 1
ATOM 671 C C . GLY A 1 93 ? 2.568 -1.352 -29.081 1.00 45.19 93 GLY A C 1
ATOM 672 O O . GLY A 1 93 ? 3.691 -1.471 -28.534 1.00 45.19 93 GLY A O 1
#

Sequence (93 aa):
MNAAPALAAAPAAATTPLTAPAQIAVDLHNGWSCSFHFKETLSGRYAGVAAIFLRGLPSGSLVIMPQPSMDAAIARVKLCAGQFARERSPPRG

Foldseek 3Di:
DDDDDDDDDDDPDDPPPQPPQDWDWADDPPQKIKTWGWGQDPVRWIWTKIQIDHVNHGPDIDTGDTHNDPVRSVVVCRVVSNVVCVVPPPPPD

Secondary structure (DSSP, 8-state):
----------------------EEEEE-GGGEEEEEEEEE-TTS-EEEEEEEEETTEEEEEEEEEEESSHHHHHHHHHHHHHHHHHHHS----

Radius of gyration: 21.27 Å; chains: 1; bounding box: 42×19×81 Å